Protein AF-A0A926U775-F1 (afdb_monomer)

Foldseek 3Di:
DDWDQDQFGIKAWQAKFWAEAVDKDWRPHWFQAQFQKKKKAKAFPDDDPPADAFKWKWKWKFLPPVDDTPIDDTDIGDDDRDIDMDGHHDDPVCVVVSSRTIIMIMHMDGNDDDPPDDDHGTMMMTMIDHRDGRDD

Solvent-accessible surface area (backbone atoms only — not comparable to full-atom values): 7984 Å² total; per-residue (Å²): 137,52,75,49,76,54,93,68,23,37,27,39,52,25,42,74,39,68,53,39,74,94,46,77,41,66,42,87,33,63,46,64,37,89,53,34,42,33,42,39,37,47,51,65,67,92,66,58,93,88,58,63,86,52,56,34,31,37,39,32,41,33,49,74,80,86,61,82,83,57,58,50,83,66,45,82,44,73,78,48,91,60,74,40,80,46,80,58,75,74,60,69,75,34,61,78,66,71,58,41,56,28,33,40,32,28,24,31,44,70,76,71,94,59,93,90,63,78,82,65,74,78,45,32,39,35,38,29,36,37,63,40,68,57,82,130

Structure (mmCIF, N/CA/C/O backbone):
data_AF-A0A926U775-F1
#
_entry.id   AF-A0A926U775-F1
#
loop_
_atom_site.group_PDB
_atom_site.id
_atom_site.type_symbol
_atom_site.label_atom_id
_atom_site.label_alt_id
_atom_site.label_comp_id
_atom_site.label_asym_id
_atom_site.label_entity_id
_atom_site.label_seq_id
_atom_site.pdbx_PDB_ins_code
_atom_site.Cartn_x
_atom_site.Cartn_y
_atom_site.Cartn_z
_atom_site.occupancy
_atom_site.B_iso_or_equiv
_atom_site.auth_seq_id
_atom_site.auth_comp_id
_atom_site.auth_asym_id
_atom_site.auth_atom_id
_atom_site.pdbx_PDB_model_num
ATOM 1 N N . MET A 1 1 ? 16.664 3.446 0.044 1.00 76.00 1 MET A N 1
ATOM 2 C CA . MET A 1 1 ? 15.749 2.384 -0.427 1.00 76.00 1 MET A CA 1
ATOM 3 C C . MET A 1 1 ? 16.133 1.113 0.298 1.00 76.00 1 MET A C 1
ATOM 5 O O . MET A 1 1 ? 17.327 0.864 0.418 1.00 76.00 1 MET A O 1
ATOM 9 N N . THR A 1 2 ? 15.157 0.374 0.816 1.00 89.75 2 THR A N 1
ATOM 10 C CA . THR A 1 2 ? 15.383 -0.831 1.628 1.00 89.75 2 THR A CA 1
ATOM 11 C C . THR A 1 2 ? 14.796 -2.029 0.897 1.00 89.75 2 THR A C 1
ATOM 13 O O . THR A 1 2 ? 13.676 -1.935 0.396 1.00 89.75 2 THR A O 1
ATOM 16 N N . TYR A 1 3 ? 15.546 -3.128 0.842 1.00 89.62 3 TYR A N 1
ATOM 17 C CA . TYR A 1 3 ? 15.119 -4.385 0.235 1.00 89.62 3 TYR A CA 1
ATOM 18 C C . TYR A 1 3 ? 14.970 -5.462 1.306 1.00 89.62 3 TYR A C 1
ATOM 20 O O . TYR A 1 3 ? 15.746 -5.500 2.262 1.00 89.62 3 TYR A O 1
ATOM 28 N N . LEU A 1 4 ? 13.972 -6.322 1.140 1.00 90.62 4 LEU A N 1
ATOM 29 C CA . LEU A 1 4 ? 13.747 -7.506 1.959 1.00 90.62 4 LEU A CA 1
ATOM 30 C C . LEU A 1 4 ? 13.716 -8.724 1.041 1.00 90.62 4 LEU A C 1
ATOM 32 O O . LEU A 1 4 ? 12.894 -8.774 0.130 1.00 90.62 4 LEU A O 1
ATOM 36 N N . THR A 1 5 ? 14.585 -9.693 1.290 1.00 92.19 5 THR A N 1
ATOM 37 C CA . THR A 1 5 ? 14.648 -10.933 0.510 1.00 92.19 5 THR A CA 1
ATOM 38 C C . THR A 1 5 ? 13.919 -12.045 1.258 1.00 92.19 5 THR A C 1
ATOM 40 O O . THR A 1 5 ? 14.120 -12.221 2.461 1.00 92.19 5 THR A O 1
ATOM 43 N N . ASP A 1 6 ? 13.067 -12.784 0.554 1.00 90.00 6 ASP A N 1
ATOM 44 C CA . ASP A 1 6 ? 12.439 -14.016 1.033 1.00 90.00 6 ASP A CA 1
ATOM 45 C C . ASP A 1 6 ? 12.379 -15.075 -0.079 1.00 90.00 6 ASP A C 1
ATOM 47 O O . ASP A 1 6 ? 12.919 -14.873 -1.167 1.00 90.00 6 ASP A O 1
ATOM 51 N N . ASP A 1 7 ? 11.722 -16.207 0.186 1.00 86.88 7 ASP A N 1
ATOM 52 C CA . ASP A 1 7 ? 11.615 -17.330 -0.758 1.00 86.88 7 ASP A CA 1
ATOM 53 C C . ASP A 1 7 ? 10.917 -16.961 -2.085 1.00 86.88 7 ASP A C 1
ATOM 55 O O . ASP A 1 7 ? 11.041 -17.683 -3.074 1.00 86.88 7 ASP A O 1
ATOM 59 N N . PHE A 1 8 ? 10.186 -15.840 -2.137 1.00 85.75 8 PHE A N 1
ATOM 60 C CA . PHE A 1 8 ? 9.533 -15.337 -3.349 1.00 85.75 8 PHE A CA 1
ATOM 61 C C . PHE A 1 8 ? 10.391 -14.326 -4.121 1.00 85.75 8 PHE A C 1
ATOM 63 O O . PHE A 1 8 ? 10.020 -13.951 -5.236 1.00 85.75 8 PHE A O 1
ATOM 70 N N . GLY A 1 9 ? 11.524 -13.899 -3.557 1.00 90.25 9 GLY A N 1
ATOM 71 C CA . GLY A 1 9 ? 12.497 -13.018 -4.190 1.00 90.25 9 GLY A CA 1
ATOM 72 C C . GLY A 1 9 ? 12.767 -11.733 -3.409 1.00 90.25 9 GLY A C 1
ATOM 73 O O . GLY A 1 9 ? 12.652 -11.682 -2.183 1.00 90.25 9 GLY A O 1
ATOM 74 N N . ASP A 1 10 ? 13.158 -10.688 -4.134 1.00 93.06 10 ASP A N 1
ATOM 75 C CA . ASP A 1 10 ? 13.549 -9.405 -3.549 1.00 93.06 10 ASP A CA 1
ATOM 76 C C . ASP A 1 10 ? 12.375 -8.427 -3.557 1.00 93.06 10 ASP A C 1
ATOM 78 O O . ASP A 1 10 ? 11.784 -8.151 -4.603 1.00 93.06 10 ASP A O 1
ATOM 82 N N . TRP A 1 11 ? 12.061 -7.868 -2.391 1.00 94.88 11 TRP A N 1
ATOM 83 C CA . TRP A 1 11 ? 10.977 -6.912 -2.192 1.00 94.88 11 TRP A CA 1
ATOM 84 C C . TRP A 1 11 ? 11.526 -5.526 -1.866 1.00 94.88 11 TRP A C 1
ATOM 86 O O . TRP A 1 11 ? 12.150 -5.324 -0.825 1.00 94.88 11 TRP A O 1
ATOM 96 N N . LEU A 1 12 ? 11.239 -4.544 -2.715 1.00 95.50 12 LEU A N 1
ATOM 97 C CA . LEU A 1 12 ? 11.491 -3.134 -2.447 1.00 95.50 12 LEU A CA 1
ATOM 98 C C . LEU A 1 12 ? 10.440 -2.589 -1.480 1.00 95.50 12 LEU A C 1
ATOM 100 O O . LEU A 1 12 ? 9.246 -2.571 -1.780 1.00 95.50 12 LEU A O 1
ATOM 104 N N . GLN A 1 13 ? 10.876 -2.075 -0.335 1.00 96.50 13 GLN A N 1
ATOM 105 C CA . GLN A 1 13 ? 9.984 -1.439 0.625 1.00 96.50 13 GLN A CA 1
ATOM 106 C C . GLN A 1 13 ? 9.607 -0.027 0.153 1.00 96.50 13 GLN A C 1
ATOM 108 O O . GLN A 1 13 ? 10.438 0.884 0.152 1.00 96.50 13 GLN A O 1
ATOM 113 N N . LEU A 1 14 ? 8.334 0.170 -0.204 1.00 96.44 14 LEU A N 1
ATOM 114 C CA . LEU A 1 14 ? 7.817 1.468 -0.652 1.00 96.44 14 LEU A CA 1
ATOM 115 C C . LEU A 1 14 ? 7.506 2.409 0.520 1.00 96.44 14 LEU A C 1
ATOM 117 O O . LEU A 1 14 ? 7.508 3.632 0.375 1.00 96.44 14 LEU A O 1
ATOM 121 N N . GLY A 1 15 ? 7.269 1.830 1.697 1.00 96.88 15 GLY A N 1
ATOM 122 C CA . GLY A 1 15 ? 7.122 2.531 2.967 1.00 96.88 15 GLY A CA 1
ATOM 123 C C . GLY A 1 15 ? 5.825 2.194 3.687 1.00 96.88 15 GLY A C 1
ATOM 124 O O . GLY A 1 15 ? 5.113 1.254 3.329 1.00 96.88 15 GLY A O 1
ATOM 125 N N . VAL A 1 16 ? 5.535 2.977 4.725 1.00 97.69 16 VAL A N 1
ATOM 126 C CA . VAL A 1 16 ? 4.351 2.823 5.572 1.00 97.69 16 VAL A CA 1
ATOM 127 C C . VAL A 1 16 ? 3.546 4.112 5.551 1.00 97.69 16 VAL A C 1
ATOM 129 O O . VAL A 1 16 ? 4.096 5.192 5.758 1.00 97.69 16 VAL A O 1
ATOM 132 N N . VAL A 1 17 ? 2.243 4.003 5.308 1.00 97.44 17 VAL A N 1
ATOM 133 C CA . VAL A 1 17 ? 1.334 5.147 5.215 1.00 97.44 17 VAL A CA 1
ATOM 134 C C . VAL A 1 17 ? 0.076 4.897 6.032 1.00 97.44 17 VAL A C 1
ATOM 136 O O . VAL A 1 17 ? -0.512 3.816 5.997 1.00 97.44 17 VAL A O 1
ATOM 139 N N . ARG A 1 18 ? -0.383 5.931 6.740 1.00 96.25 18 ARG A N 1
ATOM 140 C CA . ARG A 1 18 ? -1.715 5.963 7.346 1.00 96.25 18 ARG A CA 1
ATOM 141 C C . ARG A 1 18 ? -2.709 6.553 6.340 1.00 96.25 18 ARG A C 1
ATOM 143 O O . ARG A 1 18 ? -2.646 7.757 6.097 1.00 96.25 18 ARG A O 1
ATOM 150 N N . PRO A 1 19 ? -3.641 5.765 5.780 1.00 95.25 19 PRO A N 1
ATOM 151 C CA . PRO A 1 19 ? -4.638 6.304 4.872 1.00 95.25 19 PRO A CA 1
ATOM 152 C C . PRO A 1 19 ? -5.623 7.209 5.622 1.00 95.25 19 PRO A C 1
ATOM 154 O O . PRO A 1 19 ? -6.100 6.877 6.713 1.00 95.25 19 PRO A O 1
ATOM 157 N N . ILE A 1 20 ? -5.960 8.343 5.011 1.00 94.00 20 ILE A N 1
ATOM 158 C CA . ILE A 1 20 ? -6.924 9.321 5.532 1.00 94.00 20 ILE A CA 1
ATOM 159 C C . ILE A 1 20 ? -8.144 9.420 4.612 1.00 94.00 20 ILE A C 1
ATOM 161 O O . ILE A 1 20 ? -8.088 9.041 3.445 1.00 94.00 20 ILE A O 1
ATOM 165 N N . GLU A 1 21 ? -9.273 9.885 5.146 1.00 91.50 21 GLU A N 1
ATOM 166 C CA . GLU A 1 21 ? -10.527 10.004 4.379 1.00 91.50 21 GLU A CA 1
ATOM 167 C C . GLU A 1 21 ? -10.562 11.269 3.511 1.00 91.50 21 GLU A C 1
ATOM 169 O O . GLU A 1 21 ? -11.198 11.278 2.460 1.00 91.50 21 GLU A O 1
ATOM 174 N N . SER A 1 22 ? -9.859 12.324 3.932 1.00 91.19 22 SER A N 1
ATOM 175 C CA . SER A 1 22 ? -9.880 13.645 3.294 1.00 91.19 22 SER A CA 1
ATOM 176 C C . SER A 1 22 ? -9.105 13.725 1.979 1.00 91.19 22 SER A C 1
ATOM 178 O O . SER A 1 22 ? -9.261 14.699 1.250 1.00 91.19 22 SER A O 1
ATOM 180 N N . GLY A 1 23 ? -8.276 12.732 1.649 1.00 94.06 23 GLY A N 1
ATOM 181 C CA . GLY A 1 23 ? -7.428 12.809 0.468 1.00 94.06 23 GLY A CA 1
ATOM 182 C C . GLY A 1 23 ? -6.578 11.572 0.228 1.00 94.06 23 GLY A C 1
ATOM 183 O O . GLY A 1 23 ? -6.613 10.605 0.986 1.00 94.06 23 GLY A O 1
ATOM 184 N N . TRP A 1 24 ? -5.832 11.622 -0.869 1.00 95.81 24 TRP A N 1
ATOM 185 C CA . TRP A 1 24 ? -4.826 10.627 -1.211 1.00 95.81 24 TRP A CA 1
ATOM 186 C C . TRP A 1 24 ? -3.535 10.917 -0.455 1.00 95.81 24 TRP A C 1
ATOM 188 O O . TRP A 1 24 ? -3.149 12.070 -0.281 1.00 95.81 24 TRP A O 1
ATOM 198 N N . THR A 1 25 ? -2.881 9.866 0.022 1.00 95.81 25 THR A N 1
ATOM 199 C CA . THR A 1 25 ? -1.587 9.953 0.695 1.00 95.81 25 THR A CA 1
ATOM 200 C C . THR A 1 25 ? -0.595 9.090 -0.060 1.00 95.81 25 THR A C 1
ATOM 202 O O . THR A 1 25 ? -0.824 7.891 -0.223 1.00 95.81 25 THR A O 1
ATOM 205 N N . ALA A 1 26 ? 0.485 9.703 -0.537 1.00 95.31 26 ALA A N 1
ATOM 206 C CA . ALA A 1 26 ? 1.529 9.008 -1.271 1.00 95.31 26 ALA A CA 1
ATOM 207 C C . ALA A 1 26 ? 2.423 8.183 -0.337 1.00 95.31 26 ALA A C 1
ATOM 209 O O . ALA A 1 26 ? 2.713 8.583 0.793 1.00 95.31 26 ALA A O 1
ATOM 210 N N . PHE A 1 27 ? 2.884 7.038 -0.834 1.00 96.19 27 PHE A N 1
ATOM 211 C CA . PHE A 1 27 ? 3.992 6.306 -0.237 1.00 96.19 27 PHE A CA 1
ATOM 212 C C . PHE A 1 27 ? 5.305 7.077 -0.444 1.00 96.19 27 PHE A C 1
ATOM 214 O O . PHE A 1 27 ? 5.478 7.734 -1.473 1.00 96.19 27 PHE A O 1
ATOM 221 N N . PRO A 1 28 ? 6.238 7.020 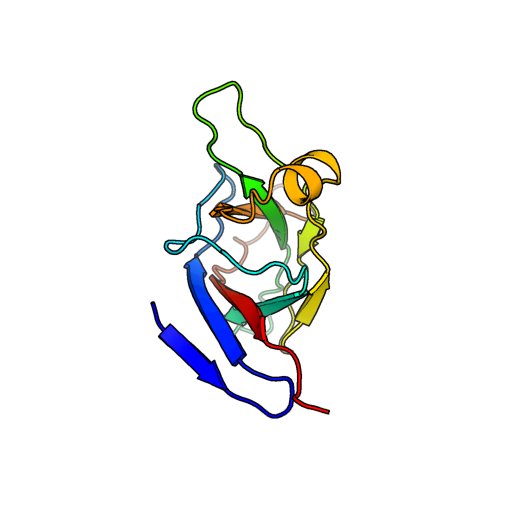0.524 1.00 95.50 28 PRO A N 1
ATOM 222 C CA . PRO A 1 28 ? 7.442 7.849 0.500 1.00 95.50 28 PRO A CA 1
ATOM 223 C C . PRO A 1 28 ? 8.452 7.433 -0.576 1.00 95.50 28 PRO A C 1
ATOM 225 O O . PRO A 1 28 ? 9.287 8.242 -0.971 1.00 95.50 28 PRO A O 1
ATOM 228 N N . THR A 1 29 ? 8.405 6.182 -1.039 1.00 94.56 29 THR A N 1
ATOM 229 C CA . THR A 1 29 ? 9.315 5.656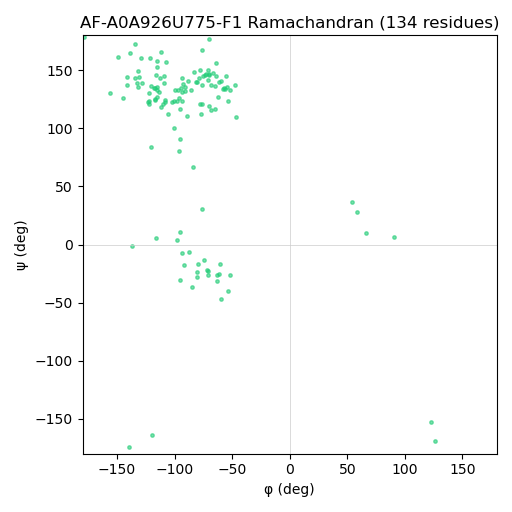 -2.061 1.00 94.56 29 THR A CA 1
ATOM 230 C C . THR A 1 29 ? 8.527 5.240 -3.298 1.00 94.56 29 THR A C 1
ATOM 232 O O . THR A 1 29 ? 7.484 4.594 -3.198 1.00 94.56 29 THR A O 1
ATOM 235 N N . ALA A 1 30 ? 9.032 5.624 -4.471 1.00 93.00 30 ALA A N 1
ATOM 236 C CA . ALA A 1 30 ? 8.487 5.180 -5.748 1.00 93.00 30 ALA A CA 1
ATOM 237 C C . ALA A 1 30 ? 8.837 3.708 -6.011 1.00 93.00 30 ALA A C 1
ATOM 239 O O . ALA A 1 30 ? 9.912 3.244 -5.632 1.00 93.00 30 ALA A O 1
ATOM 240 N N . GLY A 1 31 ? 7.933 3.004 -6.684 1.00 91.44 31 GLY A N 1
ATOM 241 C CA . GLY A 1 31 ? 8.223 1.727 -7.318 1.00 91.44 31 GLY A CA 1
ATOM 242 C C . GLY A 1 31 ? 8.971 1.933 -8.631 1.00 91.44 31 GLY A C 1
ATOM 243 O O . GLY A 1 31 ? 8.804 2.961 -9.293 1.00 91.44 31 GLY A O 1
ATOM 244 N N . PHE A 1 32 ? 9.803 0.960 -8.980 1.00 89.00 32 PHE A N 1
ATOM 245 C CA . PHE A 1 32 ? 10.631 0.954 -10.192 1.00 89.00 32 PHE A CA 1
ATOM 246 C C . PHE A 1 32 ? 10.633 -0.403 -10.892 1.00 89.00 32 PHE A C 1
ATOM 248 O O . PHE A 1 32 ? 11.299 -0.558 -11.912 1.00 89.00 32 PHE A O 1
ATOM 255 N N . SER A 1 33 ? 9.938 -1.389 -10.330 1.00 85.62 33 SER A N 1
ATOM 256 C CA . SER A 1 33 ? 9.939 -2.735 -10.870 1.00 85.62 33 SER A CA 1
ATOM 257 C C . SER A 1 33 ? 9.121 -2.832 -12.152 1.00 85.62 33 SER A C 1
ATOM 259 O O . SER A 1 33 ? 8.081 -2.191 -12.284 1.00 85.62 33 SER A O 1
ATOM 261 N N . GLU A 1 34 ? 9.566 -3.697 -13.063 1.00 83.12 34 GLU A N 1
ATOM 262 C CA . GLU A 1 34 ? 8.746 -4.180 -14.179 1.00 83.12 34 GLU A CA 1
ATOM 263 C C . GLU A 1 34 ? 7.664 -5.152 -13.696 1.00 83.12 34 GLU A C 1
ATOM 265 O O . GLU A 1 34 ? 6.648 -5.368 -14.367 1.00 83.12 34 GLU A O 1
ATOM 270 N N . THR A 1 35 ? 7.862 -5.761 -12.520 1.00 84.12 35 THR A N 1
ATOM 271 C CA . THR A 1 35 ? 6.835 -6.630 -11.969 1.00 84.12 35 THR A CA 1
ATOM 272 C C . THR A 1 35 ? 5.631 -5.806 -11.526 1.00 84.12 35 THR A C 1
ATOM 274 O O . THR A 1 35 ? 5.705 -4.677 -11.038 1.00 84.12 35 THR A O 1
ATOM 277 N N . SER A 1 36 ? 4.466 -6.416 -11.673 1.00 87.88 36 SER A N 1
ATOM 278 C CA . SER A 1 36 ? 3.205 -5.830 -11.238 1.00 87.88 36 SER A CA 1
ATOM 279 C C . SER A 1 36 ? 2.799 -6.318 -9.848 1.00 87.88 36 SER A C 1
ATOM 281 O O . SER A 1 36 ? 1.660 -6.110 -9.451 1.00 87.88 36 SER A O 1
ATOM 283 N N . THR A 1 37 ? 3.676 -6.998 -9.109 1.00 94.56 37 THR A N 1
ATOM 284 C CA . THR A 1 37 ? 3.296 -7.668 -7.860 1.00 94.56 37 THR A CA 1
ATOM 285 C C . THR A 1 37 ? 3.646 -6.808 -6.658 1.00 94.56 37 THR A C 1
ATOM 287 O O . THR A 1 37 ? 4.804 -6.453 -6.443 1.00 94.56 37 THR A O 1
ATOM 290 N N . LEU A 1 38 ? 2.639 -6.522 -5.834 1.00 95.81 38 LEU A N 1
ATOM 291 C CA . LEU A 1 38 ? 2.810 -5.820 -4.569 1.00 95.81 38 LEU A CA 1
ATOM 292 C C . LEU A 1 38 ? 2.425 -6.722 -3.405 1.00 95.81 38 LEU A C 1
ATOM 294 O O . LEU A 1 38 ? 1.468 -7.498 -3.481 1.00 95.81 38 LEU A O 1
ATOM 298 N N . ARG A 1 39 ? 3.128 -6.545 -2.293 1.00 96.56 39 ARG A N 1
ATOM 299 C CA . ARG A 1 39 ? 2.779 -7.112 -1.000 1.00 96.56 39 ARG A CA 1
ATOM 300 C C . ARG A 1 39 ? 2.280 -6.006 -0.087 1.00 96.56 39 ARG A C 1
ATOM 302 O O . ARG A 1 39 ? 2.943 -4.998 0.140 1.00 96.56 39 ARG A O 1
ATOM 309 N N . VAL A 1 40 ? 1.075 -6.211 0.421 1.00 97.50 40 VAL A N 1
ATOM 310 C CA . VAL A 1 40 ? 0.370 -5.293 1.309 1.00 97.50 40 VAL A CA 1
ATOM 311 C C . VAL A 1 40 ? 0.347 -5.909 2.699 1.00 97.50 40 VAL A C 1
ATOM 313 O O . VAL A 1 40 ? -0.176 -7.009 2.887 1.00 97.50 40 VAL A O 1
ATOM 316 N N . THR A 1 41 ? 0.880 -5.189 3.678 1.00 97.5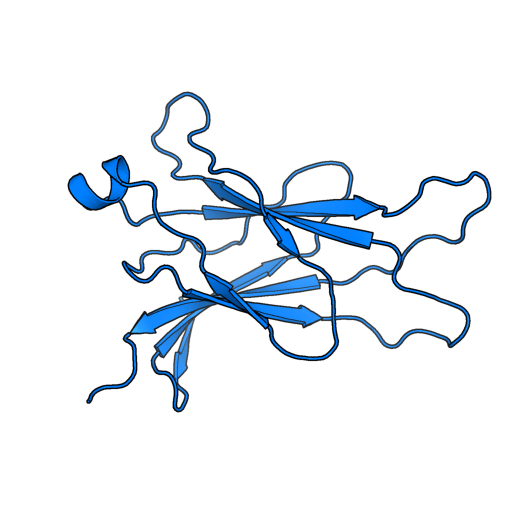0 41 THR A N 1
ATOM 317 C CA . THR A 1 41 ? 0.801 -5.563 5.092 1.00 97.50 41 THR A CA 1
ATOM 318 C C . THR A 1 41 ? -0.021 -4.517 5.835 1.00 97.50 41 THR A C 1
ATOM 320 O O . THR A 1 41 ? 0.253 -3.318 5.756 1.00 97.50 41 THR A O 1
ATOM 323 N N . TYR A 1 42 ? -1.046 -4.964 6.557 1.00 95.88 42 TYR A N 1
ATOM 324 C CA . TYR A 1 42 ? -1.929 -4.087 7.318 1.00 95.88 42 TYR A CA 1
ATOM 325 C C . TYR A 1 42 ? -1.462 -4.012 8.771 1.00 95.88 42 TYR A C 1
ATOM 327 O O . TYR A 1 42 ? -1.481 -5.006 9.492 1.00 95.88 42 TYR A O 1
ATOM 335 N N . LEU A 1 43 ? -1.071 -2.821 9.214 1.00 94.75 43 LEU A N 1
ATOM 336 C CA . LEU A 1 43 ? -0.663 -2.569 10.593 1.00 94.75 43 LEU A CA 1
ATOM 337 C C . LEU A 1 43 ? -1.875 -2.031 11.356 1.00 94.75 43 LEU A C 1
ATOM 339 O O . LEU A 1 43 ? -2.164 -0.830 11.353 1.00 94.75 43 LEU A O 1
ATOM 343 N N . ILE A 1 44 ? -2.632 -2.954 11.946 1.00 90.31 44 ILE A N 1
ATOM 344 C CA . ILE A 1 44 ? -3.855 -2.661 12.695 1.00 90.31 44 ILE A CA 1
ATOM 345 C C . ILE A 1 44 ? -3.510 -2.734 14.188 1.00 90.31 44 ILE A C 1
ATOM 347 O O . ILE A 1 44 ? -3.022 -3.773 14.636 1.00 90.31 44 ILE A O 1
ATOM 351 N N . PRO A 1 45 ? -3.731 -1.665 14.974 1.00 87.06 45 PRO A N 1
ATOM 352 C CA . PRO A 1 45 ? -3.502 -1.723 16.411 1.00 87.06 45 PRO A CA 1
ATOM 353 C C . PRO A 1 45 ? -4.465 -2.727 17.069 1.00 87.06 45 PRO A C 1
ATOM 355 O O . PRO A 1 45 ? -5.547 -2.977 16.527 1.00 87.06 45 PRO A O 1
ATOM 358 N N . PRO A 1 46 ? -4.121 -3.274 18.247 1.00 84.00 46 PRO A N 1
ATOM 359 C CA . PRO A 1 46 ? -5.020 -4.146 18.995 1.00 84.00 46 PRO A CA 1
ATOM 360 C C . PRO A 1 46 ? -6.379 -3.471 19.212 1.00 84.00 46 PRO A C 1
ATOM 362 O O . PRO A 1 46 ? -6.455 -2.366 19.752 1.00 84.00 46 PRO A O 1
ATOM 365 N N . LEU A 1 47 ? -7.455 -4.124 18.768 1.00 76.81 47 LEU A N 1
ATOM 366 C CA . LEU A 1 47 ? -8.811 -3.595 18.887 1.00 76.81 47 LEU A CA 1
ATOM 367 C C . LEU A 1 47 ? -9.507 -4.174 20.120 1.00 76.81 47 LEU A C 1
ATOM 369 O O . LEU A 1 47 ? -9.519 -5.397 20.290 1.00 76.81 47 LEU A O 1
ATOM 373 N N . PRO A 1 48 ? -10.164 -3.341 20.947 1.00 71.44 48 PRO A N 1
ATOM 374 C CA . PRO A 1 48 ? -11.162 -3.832 21.888 1.00 71.44 48 PRO A CA 1
ATOM 375 C C . PRO A 1 48 ? -12.235 -4.624 21.131 1.00 71.44 48 PRO A C 1
ATOM 377 O O . PRO A 1 48 ? -12.622 -4.222 20.036 1.00 71.44 48 PRO A O 1
ATOM 380 N N . ARG A 1 49 ? -12.789 -5.693 21.723 1.00 62.12 49 ARG A N 1
ATOM 381 C CA . ARG A 1 49 ? -13.839 -6.525 21.085 1.00 62.12 49 ARG A CA 1
ATOM 382 C C . ARG A 1 49 ? -15.035 -5.722 20.544 1.00 62.12 49 ARG A C 1
ATOM 384 O O . ARG A 1 49 ? -15.693 -6.171 19.614 1.00 62.12 49 ARG A O 1
ATOM 391 N N . ALA A 1 50 ? -15.317 -4.549 21.117 1.00 56.94 50 ALA A N 1
ATOM 392 C CA . ALA A 1 50 ? -16.398 -3.658 20.695 1.00 56.94 50 ALA A CA 1
ATOM 393 C C . ALA A 1 50 ? -16.066 -2.792 19.457 1.00 56.94 50 ALA A C 1
ATOM 395 O O . ALA A 1 50 ? -16.976 -2.248 18.830 1.00 56.94 50 ALA A O 1
ATOM 396 N N . MET A 1 51 ? -14.789 -2.656 19.079 1.00 68.94 51 MET A N 1
ATOM 397 C CA . MET A 1 51 ? -14.371 -1.929 17.880 1.00 68.94 51 MET A CA 1
ATOM 398 C C . MET A 1 51 ? -14.238 -2.889 16.701 1.00 68.94 51 MET A C 1
ATOM 400 O O . MET A 1 51 ? -13.483 -3.854 16.728 1.00 68.94 51 MET A O 1
ATOM 404 N N . SER A 1 52 ? -14.965 -2.587 15.631 1.00 71.56 52 SER A N 1
ATOM 405 C CA . SER A 1 52 ? -14.860 -3.285 14.350 1.00 71.56 52 SER A CA 1
ATOM 406 C C . SER A 1 52 ? -14.197 -2.365 13.339 1.00 71.56 52 SER A C 1
ATOM 408 O O . SER A 1 52 ? -14.526 -1.182 13.270 1.00 71.56 52 SER A O 1
ATOM 410 N N . LEU A 1 53 ? -13.302 -2.923 12.528 1.00 84.25 53 LEU A N 1
ATOM 411 C CA . LEU A 1 53 ? -12.780 -2.241 11.355 1.00 84.25 53 LEU A CA 1
ATOM 412 C C . LEU A 1 53 ? -13.904 -2.092 10.319 1.00 84.25 53 LEU A C 1
ATOM 414 O O . LEU A 1 53 ? -14.430 -3.081 9.804 1.00 84.25 53 LEU A O 1
ATOM 418 N N . ARG A 1 54 ? -14.285 -0.850 10.017 1.00 85.06 54 ARG A N 1
ATOM 419 C CA . ARG A 1 54 ? -15.415 -0.523 9.121 1.00 85.06 54 ARG A CA 1
ATOM 420 C C . ARG A 1 54 ? -14.992 0.212 7.858 1.00 85.06 54 ARG A C 1
ATOM 422 O O . ARG A 1 54 ? -15.840 0.633 7.067 1.00 85.06 54 ARG A O 1
ATOM 429 N N . SER A 1 55 ? -13.695 0.367 7.656 1.00 90.62 55 SER A N 1
ATOM 430 C CA . SER A 1 55 ? -13.126 1.003 6.480 1.00 90.62 55 SER A CA 1
ATOM 431 C C . SER A 1 55 ? -12.381 0.020 5.594 1.00 90.62 55 SER A C 1
ATOM 433 O O . SER A 1 55 ? -12.081 -1.117 5.952 1.00 90.62 55 SER A O 1
ATOM 435 N N . PHE A 1 56 ? -12.111 0.498 4.394 1.00 93.75 56 PHE A N 1
ATOM 436 C 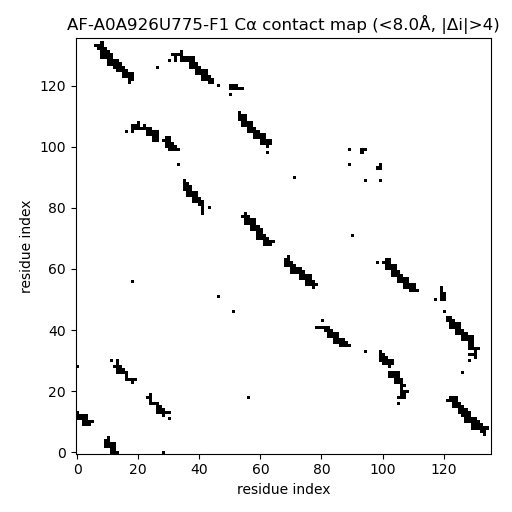CA . PHE A 1 56 ? -11.193 -0.082 3.438 1.00 93.75 56 PHE A CA 1
ATOM 437 C C . PHE A 1 56 ? -10.341 1.056 2.869 1.00 93.75 56 PHE A C 1
ATOM 439 O O . PHE A 1 56 ? -10.603 2.231 3.149 1.00 93.75 56 PHE A O 1
ATOM 446 N N . ALA A 1 57 ? -9.322 0.732 2.085 1.00 95.94 57 ALA A N 1
ATOM 447 C CA . ALA A 1 57 ? -8.582 1.739 1.343 1.00 95.94 57 ALA A CA 1
ATOM 448 C C . ALA A 1 57 ? -8.734 1.556 -0.160 1.00 95.94 57 ALA A C 1
ATOM 450 O O . ALA A 1 57 ? -8.950 0.456 -0.659 1.00 95.94 57 ALA A O 1
ATOM 451 N N . TRP A 1 58 ? -8.611 2.660 -0.874 1.00 97.12 58 TRP A N 1
ATOM 452 C CA . TRP A 1 58 ? -8.339 2.680 -2.295 1.00 97.12 58 TRP A CA 1
ATOM 453 C C . TRP A 1 58 ? -6.838 2.820 -2.494 1.00 97.12 58 TRP A C 1
ATOM 455 O O . TRP A 1 58 ? -6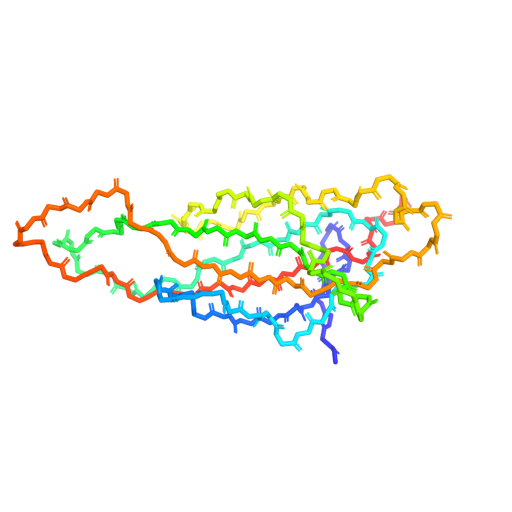.231 3.659 -1.834 1.00 97.12 58 TRP A O 1
ATOM 465 N N . LEU A 1 59 ? -6.265 2.027 -3.392 1.00 97.19 59 LEU A N 1
ATOM 466 C CA . LEU A 1 59 ? -4.877 2.133 -3.836 1.00 97.19 59 LEU A CA 1
ATOM 467 C C . LEU A 1 59 ? -4.862 2.504 -5.316 1.00 97.19 59 LEU A C 1
ATOM 469 O O . LEU A 1 59 ? -5.600 1.901 -6.095 1.00 97.19 59 LEU A O 1
ATOM 473 N N . ARG A 1 60 ? -4.014 3.456 -5.701 1.00 95.19 60 ARG A N 1
ATOM 474 C CA . ARG A 1 60 ? -3.725 3.787 -7.102 1.00 95.19 60 ARG A CA 1
ATOM 475 C C . ARG A 1 60 ? -2.234 4.039 -7.301 1.00 95.19 60 ARG A C 1
ATOM 477 O O . ARG A 1 60 ? -1.518 4.249 -6.325 1.00 95.19 60 ARG A O 1
ATOM 484 N N . ALA A 1 61 ? -1.794 4.037 -8.552 1.00 93.81 61 ALA A N 1
ATOM 485 C CA . ALA A 1 61 ? -0.459 4.470 -8.939 1.00 93.81 61 ALA A CA 1
ATOM 486 C C . ALA A 1 61 ? -0.547 5.801 -9.693 1.00 93.81 61 ALA A C 1
ATOM 488 O O . ALA A 1 61 ? -1.497 6.012 -10.445 1.00 93.81 61 ALA A O 1
ATOM 489 N N . ASP A 1 62 ? 0.441 6.662 -9.499 1.00 91.81 62 ASP A N 1
ATOM 490 C CA . ASP A 1 62 ? 0.669 7.912 -10.216 1.00 91.81 62 ASP A CA 1
ATOM 491 C C . ASP A 1 62 ? 2.061 7.866 -10.856 1.00 91.81 62 ASP A C 1
ATOM 493 O O . ASP A 1 62 ? 3.069 7.650 -10.178 1.00 91.81 62 ASP A O 1
ATOM 497 N N . TYR A 1 63 ? 2.122 8.050 -12.171 1.00 89.06 63 TYR A N 1
ATOM 498 C CA . TYR A 1 63 ? 3.374 8.030 -12.927 1.00 89.06 63 TYR A CA 1
ATOM 499 C C . TYR A 1 63 ? 4.071 9.398 -12.988 1.00 89.06 63 TYR A C 1
ATOM 501 O O . TYR A 1 63 ? 5.204 9.484 -13.458 1.00 89.06 63 TYR A O 1
ATOM 509 N N . GLY A 1 64 ? 3.440 10.471 -12.490 1.00 75.88 64 GLY A N 1
ATOM 510 C CA . GLY A 1 64 ? 4.103 11.751 -12.229 1.00 75.88 64 GLY A CA 1
ATOM 511 C C . GLY A 1 64 ? 4.779 12.409 -13.441 1.00 75.88 64 GLY A C 1
ATOM 512 O O . GLY A 1 64 ? 5.748 13.145 -13.262 1.00 75.88 64 GLY A O 1
ATOM 513 N N . LEU A 1 65 ? 4.303 12.168 -14.671 1.00 66.38 65 LEU A N 1
ATOM 514 C CA . LEU A 1 65 ? 4.927 12.655 -15.917 1.00 66.38 65 LEU A CA 1
ATOM 515 C C . LEU A 1 65 ? 4.693 14.156 -16.214 1.00 66.38 65 LEU A C 1
ATOM 517 O O . LEU A 1 65 ? 4.635 14.557 -17.373 1.00 66.38 65 LEU A O 1
ATOM 521 N N . GLY A 1 66 ? 4.546 15.005 -15.191 1.00 55.66 66 GLY A N 1
ATOM 522 C CA . GLY A 1 66 ? 4.498 16.471 -15.341 1.00 55.66 66 GLY A CA 1
ATOM 523 C C . GLY A 1 66 ? 3.287 17.049 -16.099 1.00 55.66 66 GLY A C 1
ATOM 524 O O . GLY A 1 66 ? 3.289 18.238 -16.405 1.00 55.66 66 GLY A O 1
ATOM 525 N N . GLY A 1 67 ? 2.267 16.237 -16.400 1.00 61.78 67 GLY A N 1
ATOM 526 C CA . GLY A 1 67 ? 1.017 16.623 -17.076 1.00 61.78 67 GLY A CA 1
ATOM 527 C C . GLY A 1 67 ? -0.238 16.370 -16.219 1.00 61.78 67 GLY A C 1
ATOM 528 O O . GLY A 1 67 ? -0.106 16.175 -15.009 1.00 61.78 67 GLY A O 1
ATOM 529 N N . PRO A 1 68 ? -1.463 16.358 -16.798 1.00 61.72 68 PRO A N 1
ATOM 530 C CA . PRO A 1 68 ? -2.666 15.960 -16.059 1.00 61.72 68 PRO A CA 1
ATOM 531 C C . PRO A 1 68 ? -2.437 14.597 -15.399 1.00 61.72 68 PRO A C 1
ATOM 533 O O . PRO A 1 68 ? -1.895 13.699 -16.042 1.00 61.72 68 PRO A O 1
ATOM 536 N N . ALA A 1 69 ? -2.799 14.481 -14.115 1.00 61.34 69 ALA A N 1
ATOM 537 C CA . ALA A 1 69 ? -2.434 13.360 -13.251 1.00 61.34 69 ALA A CA 1
ATOM 538 C C . ALA A 1 69 ? -2.659 12.011 -13.951 1.00 61.34 69 ALA A C 1
ATOM 540 O O . ALA A 1 69 ? -3.795 11.597 -14.194 1.00 61.34 69 ALA A O 1
ATOM 541 N N . GLN A 1 70 ? -1.560 11.337 -14.284 1.00 79.56 70 GLN A N 1
ATOM 542 C CA . GLN A 1 70 ? -1.556 10.040 -14.951 1.00 79.56 70 GLN A CA 1
ATOM 543 C C . GLN A 1 70 ? -1.723 8.943 -13.907 1.00 79.56 70 GLN A C 1
ATOM 545 O O . GLN A 1 70 ? -0.816 8.165 -13.607 1.00 79.56 70 GLN A O 1
ATOM 550 N N . VAL A 1 71 ? -2.912 8.946 -13.312 1.00 86.31 71 VAL A N 1
ATOM 551 C CA . VAL A 1 71 ? -3.297 8.016 -12.263 1.00 86.31 71 VAL A CA 1
ATOM 552 C C . VAL A 1 71 ? -3.984 6.798 -12.854 1.00 86.31 71 VAL A C 1
ATOM 554 O O . VAL A 1 71 ? -4.824 6.897 -13.748 1.00 86.31 71 VAL A O 1
ATOM 557 N N . THR A 1 72 ? -3.651 5.628 -12.331 1.00 89.38 72 THR A N 1
ATOM 558 C CA . THR A 1 72 ? -4.315 4.386 -12.717 1.00 89.38 72 THR A CA 1
ATOM 559 C C . THR A 1 72 ? -5.697 4.263 -12.082 1.00 89.38 72 THR A C 1
ATOM 561 O O . THR A 1 72 ? -6.063 4.974 -11.136 1.00 89.38 72 THR A O 1
ATOM 564 N N . GLN A 1 73 ? -6.474 3.297 -12.576 1.00 90.50 73 GLN A N 1
ATOM 565 C CA . GLN A 1 73 ? -7.691 2.876 -11.898 1.00 90.50 73 GLN A CA 1
ATOM 566 C C . GLN A 1 73 ? -7.369 2.416 -10.471 1.00 90.50 73 GLN A C 1
ATOM 568 O O . GLN A 1 73 ? -6.421 1.669 -10.229 1.00 90.50 73 GLN A O 1
ATOM 573 N N . SER A 1 74 ? -8.182 2.866 -9.516 1.00 94.44 74 SER A N 1
ATOM 574 C CA . SER A 1 74 ? -7.998 2.506 -8.115 1.00 94.44 74 SER A CA 1
ATOM 575 C C . SER A 1 74 ? -8.562 1.120 -7.811 1.00 94.44 74 SER A C 1
ATOM 577 O O . SER A 1 74 ? -9.671 0.789 -8.235 1.00 94.44 74 SER A O 1
ATOM 579 N N . ILE A 1 75 ? -7.852 0.347 -6.994 1.00 95.19 75 ILE A N 1
ATOM 580 C CA . ILE A 1 75 ? -8.323 -0.942 -6.471 1.00 95.19 75 ILE A CA 1
ATOM 581 C C . ILE A 1 75 ? -8.673 -0.831 -4.989 1.00 95.19 75 ILE A C 1
ATOM 583 O O . ILE A 1 75 ? -8.177 0.052 -4.287 1.00 95.19 75 ILE A O 1
ATOM 587 N N . ARG A 1 76 ? -9.525 -1.734 -4.497 1.00 95.69 76 ARG A N 1
ATOM 588 C CA . ARG A 1 76 ? -9.894 -1.787 -3.078 1.00 95.69 76 ARG A CA 1
ATOM 589 C C . ARG A 1 76 ? -8.957 -2.705 -2.303 1.00 95.69 76 ARG A C 1
ATOM 591 O O . ARG A 1 76 ? -8.752 -3.852 -2.685 1.00 95.69 76 ARG A O 1
ATOM 598 N N . LEU A 1 77 ? -8.479 -2.211 -1.171 1.00 95.50 77 LEU A N 1
ATOM 599 C CA . LEU A 1 77 ? -7.719 -2.935 -0.165 1.00 95.50 77 LEU A CA 1
ATOM 600 C C . LEU A 1 77 ? -8.582 -3.106 1.081 1.00 95.50 77 LEU A C 1
ATOM 602 O O . LEU A 1 77 ? -9.026 -2.121 1.679 1.00 95.50 77 LEU A O 1
ATOM 606 N N . TYR A 1 78 ? -8.824 -4.353 1.470 1.00 93.50 78 TYR A N 1
ATOM 607 C CA . TYR A 1 78 ? -9.597 -4.692 2.658 1.00 93.50 78 TYR A CA 1
ATOM 608 C C . TYR A 1 78 ? -8.643 -5.173 3.748 1.00 93.50 78 TYR A C 1
ATOM 610 O O . TYR A 1 78 ? -8.049 -6.239 3.577 1.00 93.50 78 TYR A O 1
ATOM 618 N N . PRO A 1 79 ? -8.480 -4.419 4.850 1.00 92.31 79 PRO A N 1
ATOM 619 C CA . PRO A 1 79 ? -7.495 -4.790 5.849 1.00 92.31 79 PRO A CA 1
ATOM 620 C C . PRO A 1 79 ? -7.849 -6.108 6.520 1.00 92.31 79 PRO A C 1
ATOM 622 O O . PRO A 1 79 ? -9.005 -6.362 6.869 1.00 92.31 79 PRO A O 1
ATOM 625 N N . LYS A 1 80 ? -6.824 -6.939 6.684 1.00 91.06 80 LYS A N 1
ATOM 626 C CA . LYS A 1 80 ? -6.886 -8.267 7.289 1.00 91.06 80 LYS A CA 1
ATOM 627 C C . LYS A 1 80 ? -5.556 -8.576 7.994 1.00 91.06 80 LYS A C 1
ATOM 629 O O . LYS A 1 80 ? -4.567 -7.914 7.687 1.00 91.06 80 LYS A O 1
ATOM 634 N N . PRO A 1 81 ? -5.511 -9.547 8.923 1.00 88.19 81 PRO A N 1
ATOM 635 C CA . PRO A 1 81 ? -4.287 -9.860 9.669 1.00 88.19 81 PRO A CA 1
ATOM 636 C C . PRO A 1 81 ? -3.137 -10.374 8.793 1.00 88.19 81 PRO A C 1
ATOM 638 O O . PRO A 1 81 ? -1.970 -10.147 9.087 1.00 88.19 81 PRO A O 1
ATOM 641 N N . GLU A 1 82 ? -3.469 -11.075 7.713 1.00 91.69 82 GLU A N 1
ATOM 642 C CA . GLU A 1 82 ? -2.496 -11.687 6.812 1.00 91.69 82 GLU A CA 1
ATOM 643 C C . GLU A 1 82 ? -1.964 -10.694 5.777 1.00 91.69 82 GLU A C 1
ATOM 645 O O . GLU A 1 82 ? -2.703 -9.840 5.270 1.00 91.69 82 GLU A O 1
ATOM 650 N N . LYS A 1 83 ? -0.701 -10.883 5.374 1.00 94.00 83 LYS A N 1
ATOM 651 C CA . LYS A 1 83 ? -0.147 -10.197 4.203 1.00 94.00 83 LYS A CA 1
ATOM 652 C C . LYS A 1 83 ? -0.966 -10.556 2.963 1.00 94.00 83 LYS A C 1
ATOM 654 O O . LYS A 1 83 ? -1.395 -11.696 2.783 1.00 94.00 83 LYS A O 1
ATOM 659 N N . GLN A 1 84 ? -1.190 -9.578 2.098 1.00 94.88 84 GLN A N 1
ATOM 660 C CA . GLN A 1 84 ? -1.932 -9.761 0.859 1.00 94.88 84 GLN A CA 1
ATOM 661 C C . GLN A 1 84 ? -1.020 -9.494 -0.332 1.00 94.88 84 GLN A C 1
ATOM 663 O O . GLN A 1 84 ? -0.453 -8.411 -0.441 1.00 94.88 84 GLN A O 1
ATOM 668 N N . LEU A 1 85 ? -0.925 -10.463 -1.240 1.00 94.75 85 LEU A N 1
ATOM 669 C CA . LEU A 1 85 ? -0.345 -10.247 -2.560 1.00 94.75 85 LEU A CA 1
ATOM 670 C C . LEU A 1 85 ? -1.423 -9.715 -3.499 1.00 94.75 85 LEU A C 1
ATOM 672 O O . LEU A 1 85 ? -2.543 -10.230 -3.533 1.00 94.75 85 LEU A O 1
ATOM 676 N N . ILE A 1 86 ? -1.089 -8.667 -4.239 1.00 95.00 86 ILE A N 1
ATOM 677 C CA . ILE A 1 86 ? -1.955 -8.072 -5.252 1.00 95.00 86 ILE A CA 1
ATOM 678 C C . ILE A 1 86 ? -1.163 -7.865 -6.535 1.00 95.00 86 ILE A C 1
ATOM 680 O O . ILE A 1 86 ? 0.037 -7.595 -6.502 1.00 95.00 86 ILE A O 1
ATOM 684 N N . VAL A 1 87 ? -1.861 -7.953 -7.662 1.00 93.25 87 VAL A N 1
ATOM 685 C CA . VAL A 1 87 ? -1.312 -7.580 -8.963 1.00 93.25 87 VAL A CA 1
ATOM 686 C C . VAL A 1 87 ? -1.838 -6.195 -9.318 1.00 93.25 87 VAL A C 1
ATOM 688 O O . VAL A 1 87 ? -3.046 -5.963 -9.349 1.00 93.25 87 VAL A O 1
ATOM 691 N N . PHE A 1 88 ? -0.918 -5.273 -9.562 1.00 91.25 88 PHE A N 1
ATOM 692 C CA . PHE A 1 88 ? -1.147 -3.896 -9.958 1.00 91.25 88 PHE A CA 1
ATOM 693 C C . PHE A 1 88 ? -0.472 -3.652 -11.321 1.00 91.25 88 PHE A C 1
ATOM 695 O O . PHE A 1 88 ? 0.688 -3.224 -11.375 1.00 91.25 88 PHE A O 1
ATOM 702 N N . PRO A 1 89 ? -1.156 -3.991 -12.430 1.00 87.94 89 PRO A N 1
ATOM 703 C CA . PRO A 1 89 ? -0.548 -3.986 -13.753 1.00 87.94 89 PRO A CA 1
ATOM 704 C C . PRO A 1 89 ? -0.125 -2.582 -14.181 1.00 87.94 89 PRO A C 1
ATOM 706 O O . PRO A 1 89 ? -0.792 -1.585 -13.885 1.00 87.94 89 PRO A O 1
ATOM 709 N N . HIS A 1 90 ? 0.983 -2.510 -14.913 1.00 86.31 90 HIS A N 1
ATOM 710 C CA . HIS A 1 90 ? 1.339 -1.299 -15.642 1.00 86.31 90 HIS A CA 1
ATOM 711 C C . HIS A 1 90 ? 0.381 -1.109 -16.826 1.00 86.31 90 HIS A C 1
ATOM 713 O O . HIS A 1 90 ? 0.029 -2.091 -17.488 1.00 86.31 90 HIS A O 1
ATOM 719 N N . PRO A 1 91 ? -0.037 0.128 -17.138 1.00 86.56 91 PRO A N 1
ATOM 720 C CA . PRO A 1 91 ? -0.751 0.375 -18.378 1.00 86.56 91 PRO A CA 1
ATOM 721 C C . PRO A 1 91 ? 0.152 0.026 -19.581 1.00 86.56 91 PRO A C 1
ATOM 723 O O . PRO A 1 91 ? 1.346 0.348 -19.543 1.00 86.56 91 PRO A O 1
ATOM 726 N N . PRO A 1 92 ? -0.383 -0.597 -20.650 1.00 85.44 92 PRO A N 1
ATOM 727 C CA . PRO A 1 92 ? 0.421 -1.080 -21.778 1.00 85.44 92 PRO A CA 1
ATOM 728 C C . PRO A 1 92 ? 1.333 -0.014 -22.399 1.00 85.44 92 PRO A C 1
ATOM 730 O O . PRO A 1 92 ? 2.497 -0.287 -22.686 1.00 85.44 92 PRO A O 1
ATOM 733 N N . ASP A 1 93 ? 0.842 1.220 -22.522 1.00 84.62 93 ASP A N 1
ATOM 734 C CA . ASP A 1 93 ? 1.590 2.336 -23.114 1.00 84.62 93 ASP A CA 1
ATOM 735 C C . ASP A 1 93 ? 2.853 2.708 -22.317 1.00 84.62 93 ASP A C 1
ATOM 737 O O . ASP A 1 93 ? 3.810 3.246 -22.871 1.00 84.62 93 ASP A O 1
ATOM 741 N N . TYR A 1 94 ? 2.868 2.431 -21.011 1.00 83.69 94 TYR A N 1
ATOM 742 C CA . TYR A 1 94 ? 3.978 2.765 -20.114 1.00 83.69 94 TYR A CA 1
ATOM 743 C C . TYR A 1 94 ? 5.038 1.673 -20.166 1.00 83.69 94 TYR A C 1
ATOM 745 O O . TYR A 1 94 ? 6.225 1.991 -20.180 1.00 83.69 94 TYR A O 1
ATOM 753 N N . LEU A 1 95 ? 4.614 0.409 -20.288 1.00 81.94 95 LEU A N 1
ATOM 754 C CA . LEU A 1 95 ? 5.515 -0.716 -20.543 1.00 81.94 95 LEU A CA 1
ATOM 755 C C . LEU A 1 95 ? 6.280 -0.512 -21.854 1.00 81.94 95 LEU A C 1
ATOM 757 O O . LEU A 1 95 ? 7.500 -0.599 -21.869 1.00 81.94 95 LEU A O 1
ATOM 761 N N . GLN A 1 96 ? 5.589 -0.138 -22.936 1.00 84.62 96 GLN A N 1
ATOM 762 C CA . GLN A 1 96 ? 6.224 0.106 -24.242 1.00 84.62 96 GLN A CA 1
ATOM 763 C C . GLN A 1 96 ? 7.261 1.240 -24.217 1.00 84.62 96 GLN A C 1
ATOM 765 O O . GLN A 1 96 ? 8.168 1.274 -25.045 1.00 84.62 96 GLN A O 1
ATOM 770 N N . ARG A 1 97 ? 7.123 2.180 -23.278 1.00 83.12 97 ARG A N 1
ATOM 771 C CA . ARG A 1 97 ? 8.027 3.325 -23.103 1.00 83.12 97 ARG A CA 1
ATOM 772 C C . ARG A 1 97 ? 9.079 3.099 -22.014 1.00 83.12 97 ARG A C 1
ATOM 774 O O . ARG A 1 97 ? 9.832 4.026 -21.729 1.00 83.12 97 ARG A O 1
ATOM 781 N N . ASN A 1 98 ? 9.127 1.911 -21.402 1.00 82.31 98 ASN A N 1
ATOM 782 C CA . ASN A 1 98 ? 9.978 1.587 -20.250 1.00 82.31 98 ASN A CA 1
ATOM 783 C C . ASN A 1 98 ? 9.795 2.563 -19.067 1.00 82.31 98 ASN A C 1
ATOM 785 O O . ASN A 1 98 ? 10.744 2.939 -18.378 1.00 82.31 98 ASN A O 1
ATOM 789 N N . LEU A 1 99 ? 8.559 3.020 -18.843 1.00 83.75 99 LEU A N 1
ATOM 790 C CA . LEU A 1 99 ? 8.200 3.955 -17.777 1.00 83.75 99 LEU A CA 1
ATOM 791 C C . LEU A 1 99 ? 7.675 3.196 -16.557 1.00 83.75 99 LEU A C 1
ATOM 793 O O . LEU A 1 99 ? 6.470 3.096 -16.328 1.00 83.75 99 LEU A O 1
ATOM 797 N N . TYR A 1 100 ? 8.600 2.673 -15.757 1.00 83.75 100 TYR A N 1
ATOM 798 C CA . TYR A 1 100 ? 8.267 1.868 -14.574 1.00 83.75 100 TYR A CA 1
ATOM 799 C C . TYR A 1 100 ? 8.154 2.678 -13.285 1.00 83.75 100 TYR A C 1
ATOM 801 O O . TYR A 1 100 ? 7.548 2.221 -12.317 1.00 83.75 100 TYR A O 1
ATOM 809 N N . ARG A 1 101 ? 8.708 3.896 -13.267 1.00 90.25 101 ARG A N 1
ATOM 810 C CA . ARG A 1 101 ? 8.676 4.759 -12.087 1.00 90.25 101 ARG A CA 1
ATOM 811 C C . ARG A 1 101 ? 7.239 5.167 -11.768 1.00 90.25 101 ARG A C 1
ATOM 813 O O . ARG A 1 101 ? 6.624 5.902 -12.537 1.00 90.25 101 ARG A O 1
ATOM 820 N N . ARG A 1 102 ? 6.744 4.750 -10.605 1.00 90.94 102 ARG A N 1
ATOM 821 C CA . ARG A 1 102 ? 5.389 5.068 -10.136 1.00 90.94 102 ARG A CA 1
ATOM 822 C C . ARG A 1 102 ? 5.358 5.339 -8.642 1.00 90.94 102 ARG A C 1
ATOM 824 O O . ARG A 1 102 ? 5.963 4.620 -7.852 1.00 90.94 102 ARG A O 1
ATOM 831 N N . PHE A 1 103 ? 4.626 6.366 -8.242 1.00 92.94 103 PHE A N 1
ATOM 832 C CA . PHE A 1 103 ? 4.275 6.598 -6.850 1.00 92.94 103 PHE A CA 1
ATOM 833 C C . PHE A 1 103 ? 2.959 5.906 -6.561 1.00 92.94 103 PHE A C 1
ATOM 835 O O . PHE A 1 103 ? 2.018 5.989 -7.344 1.00 92.94 103 PHE A O 1
ATOM 842 N N . PHE A 1 104 ? 2.877 5.221 -5.432 1.00 95.50 104 PHE A N 1
ATOM 843 C CA . PHE A 1 104 ? 1.610 4.672 -4.986 1.00 95.50 104 PHE A CA 1
ATOM 844 C C . PHE A 1 104 ? 0.937 5.647 -4.046 1.00 95.50 104 PHE A C 1
ATOM 846 O O . PHE A 1 104 ? 1.590 6.284 -3.222 1.00 95.50 104 PHE A O 1
ATOM 853 N N . GLU A 1 105 ? -0.380 5.725 -4.142 1.00 96.25 105 GLU A N 1
ATOM 854 C CA . GLU A 1 105 ? -1.189 6.554 -3.271 1.00 96.25 105 GLU A CA 1
ATOM 855 C C . GLU A 1 105 ? -2.347 5.758 -2.703 1.00 96.25 105 GLU A C 1
ATOM 857 O O . GLU A 1 105 ? -2.964 4.929 -3.379 1.00 96.25 105 GLU A O 1
ATOM 862 N N . VAL A 1 106 ? -2.677 6.060 -1.455 1.00 97.38 106 VAL A N 1
ATOM 863 C CA . VAL A 1 106 ? -3.735 5.388 -0.722 1.00 97.38 106 VAL A CA 1
ATOM 864 C C . VAL A 1 106 ? -4.712 6.394 -0.123 1.00 97.38 106 VAL A C 1
ATOM 866 O O . VAL A 1 106 ? -4.316 7.428 0.408 1.00 97.38 106 VAL A O 1
ATOM 869 N N . ARG A 1 107 ? -6.009 6.082 -0.181 1.00 96.88 107 ARG A N 1
ATOM 870 C CA . ARG A 1 107 ? -7.075 6.860 0.466 1.00 96.88 107 ARG A CA 1
ATOM 871 C C . ARG A 1 107 ? -8.013 5.953 1.248 1.00 96.88 107 ARG A C 1
ATOM 873 O O . ARG A 1 107 ? -8.459 4.932 0.730 1.00 96.88 107 ARG A O 1
ATOM 880 N N . LYS A 1 108 ? -8.378 6.343 2.468 1.00 95.31 108 LYS A N 1
ATOM 881 C CA . LYS A 1 108 ? -9.330 5.604 3.309 1.00 95.31 108 LYS A CA 1
ATOM 882 C C . LYS A 1 108 ? -10.768 5.871 2.860 1.00 95.31 108 LYS A C 1
ATOM 884 O O . LYS A 1 108 ? -11.117 6.985 2.483 1.00 95.31 108 LYS A O 1
ATOM 889 N N . SER A 1 109 ? -11.625 4.858 2.924 1.00 92.62 109 SER A N 1
ATOM 890 C CA . SER A 1 109 ? -13.059 4.983 2.661 1.00 92.62 109 SER A CA 1
ATOM 891 C C . SER A 1 109 ? -13.863 4.121 3.633 1.00 92.62 109 SER A C 1
ATOM 893 O O . SER A 1 109 ? -13.433 3.035 4.026 1.00 92.62 109 SER A O 1
ATOM 895 N 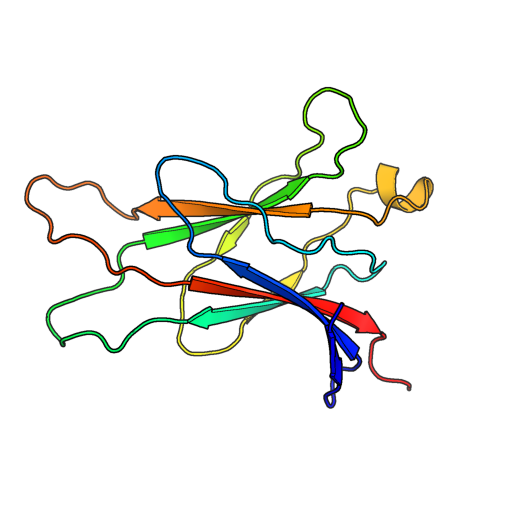N . ARG A 1 110 ? -15.034 4.604 4.056 1.00 85.62 110 ARG A N 1
ATOM 896 C CA . ARG A 1 110 ? -15.920 3.883 4.983 1.00 85.62 110 ARG A CA 1
ATOM 897 C C . ARG A 1 110 ? -16.864 2.964 4.213 1.00 85.62 110 ARG A C 1
ATOM 899 O O . ARG A 1 110 ? -17.405 3.356 3.185 1.00 85.62 110 ARG A O 1
ATOM 906 N N . ARG A 1 111 ? -17.123 1.760 4.738 1.00 75.00 111 ARG A N 1
ATOM 907 C CA . ARG A 1 111 ? -18.120 0.834 4.164 1.00 75.00 111 ARG A CA 1
ATOM 908 C C . ARG A 1 111 ? -19.566 1.304 4.364 1.00 75.00 111 ARG A C 1
ATOM 910 O O . ARG A 1 111 ? -20.430 0.920 3.588 1.00 75.00 111 ARG A O 1
ATOM 917 N N . SER A 1 112 ? -19.851 2.095 5.400 1.00 67.44 112 SER A N 1
ATOM 918 C CA . SER A 1 112 ? -21.198 2.603 5.688 1.00 67.44 112 SER A CA 1
ATOM 919 C C . SER A 1 112 ? -21.121 3.886 6.518 1.00 67.44 112 SER A C 1
ATOM 921 O O . SER A 1 112 ? -20.411 3.927 7.524 1.00 67.44 112 SER A O 1
ATOM 923 N N . TYR A 1 113 ? -21.841 4.928 6.098 1.00 55.91 113 TYR A N 1
ATOM 924 C CA . TYR A 1 113 ? -22.020 6.164 6.858 1.00 55.91 113 TYR A CA 1
ATOM 925 C C . TYR A 1 113 ? -23.392 6.103 7.538 1.00 55.91 113 TYR A C 1
ATOM 927 O O . TYR A 1 113 ? -24.418 6.301 6.893 1.00 55.91 113 TYR A O 1
ATOM 935 N N . ARG A 1 114 ? -23.428 5.765 8.829 1.00 59.31 114 ARG A N 1
ATOM 936 C CA . ARG A 1 114 ? -24.624 5.934 9.668 1.00 59.31 114 ARG A CA 1
ATOM 937 C C . ARG A 1 114 ? -24.309 6.951 10.760 1.00 59.31 114 ARG A C 1
ATOM 939 O O . ARG A 1 114 ? -23.254 6.868 11.391 1.00 59.31 114 ARG A O 1
ATOM 946 N N . LEU A 1 115 ? -25.215 7.906 10.953 1.00 50.53 115 LEU A N 1
ATOM 947 C CA . LEU A 1 115 ? -25.163 8.888 12.039 1.00 50.53 115 LEU A CA 1
ATOM 948 C C . LEU A 1 115 ? -25.105 8.161 13.395 1.00 50.53 115 LEU A C 1
ATOM 950 O O . LEU A 1 115 ? -25.841 7.201 13.609 1.00 50.53 115 LEU A O 1
ATOM 954 N N . GLY A 1 116 ? -24.200 8.593 14.281 1.00 58.72 116 GLY A N 1
ATOM 955 C CA . GLY A 1 116 ? -23.998 8.007 15.617 1.00 58.72 116 GLY A CA 1
ATOM 956 C C . GLY A 1 116 ? -22.969 6.868 15.712 1.00 58.72 116 GLY A C 1
ATOM 957 O O . GLY A 1 116 ? -22.837 6.261 16.771 1.00 58.72 116 GLY A O 1
ATOM 958 N N . LEU A 1 117 ? -22.232 6.552 14.639 1.00 63.09 117 LEU A N 1
ATOM 959 C CA . LEU A 1 117 ? -21.212 5.497 14.670 1.00 6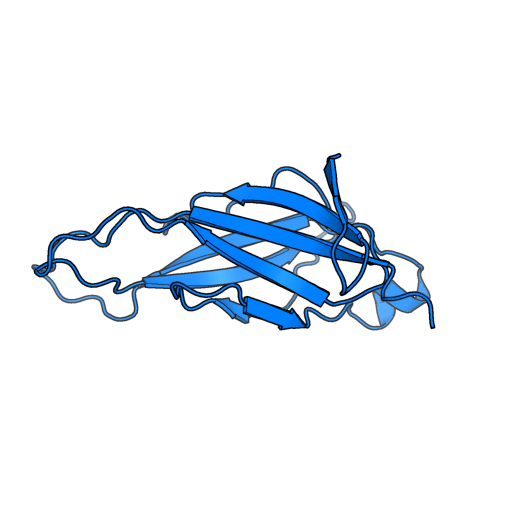3.09 117 LEU A CA 1
ATOM 960 C C . LEU A 1 117 ? -19.920 5.920 15.383 1.00 63.09 117 LEU A C 1
ATOM 962 O O . LEU A 1 117 ? -19.365 6.988 15.126 1.00 63.09 117 LEU A O 1
ATOM 966 N N . THR A 1 118 ? -19.407 5.002 16.204 1.00 66.44 118 THR A N 1
ATOM 967 C CA . THR A 1 118 ? -18.064 5.017 16.795 1.00 66.44 118 THR A CA 1
ATOM 968 C C . THR A 1 118 ? -17.003 5.315 15.727 1.00 66.44 118 THR A C 1
ATOM 970 O O . THR A 1 118 ? -17.086 4.748 14.629 1.00 66.44 118 THR A O 1
ATOM 973 N N . PRO A 1 119 ? -16.006 6.175 16.011 1.00 73.31 119 PRO A N 1
ATOM 974 C CA . PRO A 1 119 ? -14.909 6.425 15.086 1.00 73.31 119 PRO A CA 1
ATOM 975 C C . PRO A 1 119 ? -14.224 5.112 14.695 1.00 73.31 119 PRO A C 1
ATOM 977 O O . PRO A 1 119 ? -13.973 4.243 15.532 1.00 73.31 119 PRO A O 1
ATOM 980 N N . ASP A 1 120 ? -13.946 4.964 13.402 1.00 80.56 120 ASP A N 1
ATOM 981 C CA . ASP A 1 120 ? -13.226 3.805 12.890 1.00 80.56 120 ASP A CA 1
ATOM 982 C C . ASP A 1 120 ? -11.757 3.857 13.319 1.00 80.56 120 ASP A C 1
ATOM 984 O O . ASP A 1 120 ? -11.177 4.934 13.482 1.00 80.56 120 ASP A O 1
ATOM 988 N N . VAL A 1 121 ? -11.138 2.691 13.480 1.00 86.12 121 VAL A N 1
ATOM 989 C CA . VAL A 1 121 ? -9.764 2.629 13.971 1.00 86.12 121 VAL A CA 1
ATOM 990 C C . VAL A 1 121 ? -8.768 3.221 12.973 1.00 86.12 121 VAL A C 1
ATOM 992 O O . VAL A 1 121 ? -8.924 3.140 11.750 1.00 86.12 121 VAL A O 1
ATOM 995 N N . ASN A 1 122 ? -7.704 3.813 13.506 1.00 88.81 122 ASN A N 1
ATOM 996 C CA . ASN A 1 122 ? -6.532 4.172 12.727 1.00 88.81 122 ASN A CA 1
ATOM 997 C C . ASN A 1 122 ? -5.689 2.925 12.486 1.00 88.81 122 ASN A C 1
ATOM 999 O O . ASN A 1 122 ? -5.228 2.297 13.429 1.00 88.81 122 ASN A O 1
ATOM 1003 N N . TRP A 1 123 ? -5.475 2.595 11.223 1.00 92.56 123 TRP A N 1
ATOM 1004 C CA . TRP A 1 123 ? -4.595 1.520 10.785 1.00 92.56 123 TRP A CA 1
ATOM 1005 C C . TRP A 1 123 ? -3.655 2.075 9.720 1.00 92.56 123 TRP A C 1
ATOM 1007 O O . TRP A 1 123 ? -3.919 3.141 9.158 1.00 92.56 123 TRP A O 1
ATOM 1017 N N . GLN A 1 124 ? -2.545 1.389 9.478 1.00 96.50 124 GLN A N 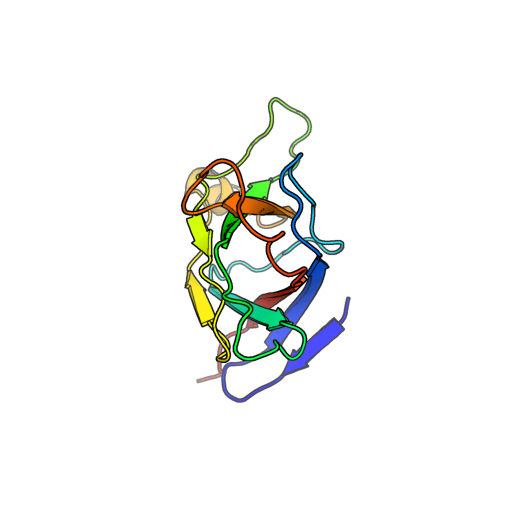1
ATOM 1018 C CA . GLN A 1 124 ? -1.555 1.781 8.479 1.00 96.50 124 GLN A CA 1
ATOM 1019 C C . GLN A 1 124 ? -1.374 0.667 7.449 1.00 96.50 124 GLN A C 1
ATOM 1021 O O . GLN A 1 124 ? -1.722 -0.491 7.693 1.00 96.50 124 GLN A O 1
ATOM 1026 N N . ILE A 1 125 ? -0.834 1.032 6.293 1.00 97.31 125 ILE A N 1
ATOM 1027 C CA . ILE A 1 125 ? -0.455 0.111 5.228 1.00 97.31 125 ILE A CA 1
ATOM 1028 C C . ILE A 1 125 ? 1.041 0.207 5.042 1.00 97.31 125 ILE A C 1
ATOM 1030 O O . ILE A 1 125 ? 1.553 1.287 4.762 1.00 97.31 125 ILE A O 1
ATOM 1034 N N . GLN A 1 126 ? 1.715 -0.928 5.146 1.00 97.88 126 GLN A N 1
ATOM 1035 C CA . GLN A 1 126 ? 3.038 -1.107 4.581 1.00 97.88 126 GLN A CA 1
ATOM 1036 C C . GLN A 1 126 ? 2.891 -1.708 3.186 1.00 97.88 126 GLN A C 1
ATOM 1038 O O . GLN A 1 126 ? 2.160 -2.686 3.005 1.00 97.88 126 GLN A O 1
ATOM 1043 N N . LEU A 1 127 ? 3.577 -1.111 2.215 1.00 97.56 127 LEU A N 1
ATOM 1044 C CA . LEU A 1 127 ? 3.569 -1.562 0.831 1.00 97.56 127 LEU A CA 1
ATOM 1045 C C . LEU A 1 127 ? 4.985 -1.912 0.387 1.00 97.56 127 LEU A C 1
ATOM 1047 O O . LEU A 1 127 ? 5.944 -1.191 0.678 1.00 97.56 127 LEU A O 1
ATOM 1051 N N . GLU A 1 128 ? 5.096 -3.029 -0.314 1.00 96.69 128 GLU A N 1
ATOM 1052 C CA . GLU A 1 128 ? 6.341 -3.548 -0.864 1.00 96.69 128 GLU A CA 1
ATOM 1053 C C . GLU A 1 128 ? 6.097 -3.980 -2.311 1.00 96.69 128 GLU A C 1
ATOM 1055 O O . GLU A 1 128 ? 5.029 -4.499 -2.631 1.00 96.69 128 GLU A O 1
ATOM 1060 N N . GLU A 1 129 ? 7.073 -3.765 -3.183 1.00 95.69 129 GLU A N 1
ATOM 1061 C CA . GLU A 1 129 ? 7.020 -4.133 -4.598 1.00 95.69 129 GLU A CA 1
ATOM 1062 C C . GLU A 1 129 ? 8.047 -5.225 -4.884 1.00 95.69 129 GLU A C 1
ATOM 1064 O O . GLU A 1 129 ? 9.202 -5.105 -4.486 1.00 95.69 129 GLU A O 1
ATOM 1069 N N . LEU A 1 130 ? 7.642 -6.292 -5.569 1.00 94.75 130 LEU A N 1
ATOM 1070 C CA . LEU A 1 130 ? 8.566 -7.350 -5.965 1.00 94.75 130 LEU A CA 1
ATOM 1071 C C . LEU A 1 130 ? 9.501 -6.814 -7.057 1.00 94.75 130 LEU A C 1
ATOM 1073 O O . LEU A 1 130 ? 9.041 -6.424 -8.127 1.00 94.75 130 LEU A O 1
ATOM 1077 N N . THR A 1 131 ? 10.808 -6.791 -6.831 1.00 90.62 131 THR A N 1
ATOM 1078 C CA . THR A 1 131 ? 11.790 -6.326 -7.829 1.00 90.62 131 THR A CA 1
ATOM 1079 C C . THR A 1 131 ? 12.391 -7.456 -8.635 1.00 90.62 131 THR A C 1
ATOM 108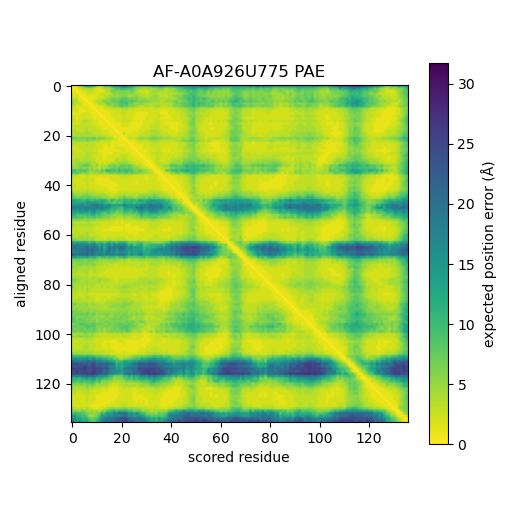1 O O . THR A 1 131 ? 12.721 -7.273 -9.802 1.00 90.62 131 THR A O 1
ATOM 1084 N N . LYS A 1 132 ? 12.501 -8.636 -8.032 1.00 83.38 132 LYS A N 1
ATOM 1085 C CA . LYS A 1 132 ? 13.021 -9.825 -8.692 1.00 83.38 132 LYS A CA 1
ATOM 1086 C C . LYS A 1 132 ? 12.265 -11.038 -8.172 1.00 83.38 132 LYS A C 1
ATOM 1088 O O . LYS A 1 132 ? 12.173 -11.203 -6.962 1.00 83.38 132 LYS A O 1
ATOM 1093 N N . GLY A 1 133 ? 11.701 -11.837 -9.077 1.00 72.88 133 GLY A N 1
ATOM 1094 C CA . GLY A 1 133 ? 11.074 -13.114 -8.723 1.00 72.88 133 GLY A CA 1
ATOM 1095 C C . GLY A 1 133 ? 12.108 -14.165 -8.297 1.00 72.88 133 GLY A C 1
ATOM 1096 O O . GLY A 1 133 ? 13.311 -13.891 -8.363 1.00 72.88 133 GLY A O 1
ATOM 1097 N N . PRO A 1 134 ? 11.671 -15.369 -7.890 1.00 64.38 134 PRO A N 1
ATOM 1098 C CA . PRO A 1 134 ? 12.599 -16.439 -7.551 1.00 64.38 134 PRO A CA 1
ATOM 1099 C C . PRO A 1 134 ? 13.500 -16.731 -8.759 1.00 64.38 134 PRO A C 1
ATOM 1101 O O . PRO A 1 134 ? 13.017 -16.816 -9.891 1.00 64.38 134 PRO A O 1
ATOM 1104 N N . ASN A 1 135 ? 14.812 -16.847 -8.528 1.00 55.75 135 ASN A N 1
ATOM 1105 C CA . ASN A 1 135 ? 15.694 -17.418 -9.543 1.00 55.75 135 ASN A CA 1
ATOM 1106 C C . ASN A 1 135 ? 15.231 -18.872 -9.770 1.00 55.75 135 ASN A C 1
ATOM 1108 O O . ASN A 1 135 ? 15.090 -19.586 -8.773 1.00 55.75 135 ASN A O 1
ATOM 1112 N N . PRO A 1 136 ? 14.953 -19.287 -11.018 1.00 50.41 136 PRO A N 1
ATOM 1113 C CA . PRO A 1 136 ? 14.636 -20.679 -11.321 1.00 50.41 136 PRO A CA 1
ATOM 1114 C C . PRO A 1 136 ? 15.800 -21.620 -10.988 1.00 50.41 136 PRO A C 1
ATOM 1116 O O . PRO A 1 136 ? 16.967 -21.159 -11.008 1.00 50.41 136 PRO A O 1
#

Sequence (136 aa):
MTYLTDDFGDWLQLGVVRPIESGWTAFPTAGFSETSTLRVTYLIPPLPRAMSLRSFAWLRADYGLGGPAQVTQSIRLYPKPEKQLIVFPHPPDYLQRNLYRRFFEVRKSRRSYRLGLTPDVNWQIQLEELTKGPNP

Nearest PDB structures (foldseek):
  6gff-assembly1_C  TM=4.165E-01  e=2.419E-01  Homo sapiens
  5mu8-assembly18_k  TM=3.504E-01  e=2.845E-01  Homo sapiens
  6x82-assembly2_F  TM=3.509E-01  e=6.753E-01  Homo sapiens
  6x82-assembly2_D  TM=3.329E-01  e=6.061E-01  Homo sapiens
  8cq0-assembly1_B  TM=3.118E-01  e=9.339E-01  Photorhabdus luminescens

Mean predicted aligned error: 6.11 Å

Radius of gyration: 16.09 Å; Cα contacts (8 Å, |Δi|>4): 291; chains: 1; bounding box: 41×37×46 Å

pLDDT: mean 86.42, std 11.94, range [50.41, 97.88]

Secondary structure (DSSP, 8-state):
--EEEETTEEEEEEEEE---SSS-EE-SS-B--S--EEEEEEEPPPPPTT----EEEEEEEE---SSS--BPPPEEE---SS-EEEE-PPPHHHHHTT---BEEEEEEEES---TTPPPPPP-EEEEEEEEE----